Protein AF-A0A926T3R6-F1 (afdb_monomer_lite)

Foldseek 3Di:
DDPPDDDDDPPDDDDPVRVVVVVCVVVVVVVVVVCVVVPVCPVPVVVVVVCCCCPVVVDDDDDPVRVQVVCVVVQWHFDDWADDPDPDIDTDIDGD

Structure (mmCIF, N/CA/C/O backbone):
data_AF-A0A926T3R6-F1
#
_entry.id   AF-A0A926T3R6-F1
#
loop_
_atom_site.group_PDB
_atom_site.id
_atom_site.type_symbol
_atom_site.label_atom_id
_atom_site.label_alt_id
_atom_site.label_comp_id
_atom_site.label_asym_id
_atom_site.label_entity_id
_atom_site.label_seq_id
_atom_site.pdbx_PDB_ins_code
_atom_site.Cartn_x
_atom_site.Cartn_y
_atom_site.Cartn_z
_atom_site.occupancy
_atom_site.B_iso_or_equiv
_atom_site.auth_seq_id
_atom_site.auth_comp_id
_atom_site.auth_asym_id
_atom_site.auth_atom_id
_atom_site.pdbx_PDB_model_num
ATOM 1 N N . MET A 1 1 ? 19.169 -48.819 5.852 1.00 44.41 1 MET A N 1
ATOM 2 C CA . MET A 1 1 ? 20.260 -48.722 4.861 1.00 44.41 1 MET A CA 1
ATOM 3 C C . MET A 1 1 ? 20.505 -47.245 4.605 1.00 44.41 1 MET A C 1
ATOM 5 O O . MET A 1 1 ? 19.850 -46.662 3.754 1.00 44.41 1 MET A O 1
ATOM 9 N N . SER A 1 2 ? 21.368 -46.632 5.414 1.00 41.59 2 SER A N 1
ATOM 10 C CA . SER A 1 2 ? 21.759 -45.226 5.280 1.00 41.59 2 SER A CA 1
ATOM 11 C C . SER A 1 2 ? 23.186 -45.215 4.763 1.00 41.59 2 SER A C 1
ATOM 13 O O . SER A 1 2 ? 24.106 -45.571 5.493 1.00 41.59 2 SER A O 1
ATOM 15 N N . GLN A 1 3 ? 23.358 -44.886 3.485 1.00 47.22 3 GLN A N 1
ATOM 16 C CA . GLN A 1 3 ? 24.679 -44.650 2.918 1.00 47.22 3 GLN A CA 1
ATOM 17 C C . GLN A 1 3 ? 25.165 -43.305 3.461 1.00 47.22 3 GLN A C 1
ATOM 19 O O . GLN A 1 3 ? 24.776 -42.247 2.974 1.00 47.22 3 GLN A O 1
ATOM 24 N N . THR A 1 4 ? 25.950 -43.337 4.535 1.00 45.50 4 THR A N 1
ATOM 25 C CA . THR A 1 4 ? 26.698 -42.170 5.000 1.00 45.50 4 THR A CA 1
ATOM 26 C C . THR A 1 4 ? 27.815 -41.937 3.996 1.00 45.50 4 THR A C 1
ATOM 28 O O . T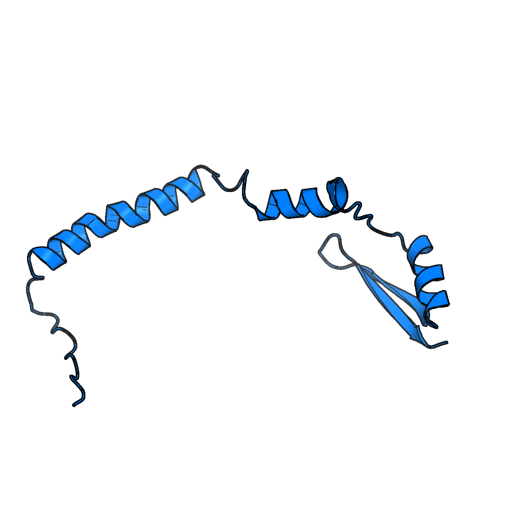HR A 1 4 ? 28.815 -42.651 4.011 1.00 45.50 4 THR A O 1
ATOM 31 N N . ASN A 1 5 ? 27.612 -40.994 3.081 1.00 46.00 5 ASN A N 1
ATOM 32 C CA . ASN A 1 5 ? 28.646 -40.580 2.145 1.00 46.00 5 ASN A CA 1
ATOM 33 C C . ASN A 1 5 ? 29.756 -39.871 2.951 1.00 46.00 5 ASN A C 1
ATOM 35 O O . ASN A 1 5 ? 29.462 -38.839 3.561 1.00 46.00 5 ASN A O 1
ATOM 39 N N . PRO A 1 6 ? 30.980 -40.420 3.057 1.00 53.50 6 PRO A N 1
ATOM 40 C CA . PRO A 1 6 ? 32.036 -39.792 3.842 1.00 53.50 6 PRO A CA 1
ATOM 41 C C . PRO A 1 6 ? 32.459 -38.466 3.193 1.00 53.50 6 PRO A C 1
ATOM 43 O O . PRO A 1 6 ? 32.487 -38.345 1.968 1.00 53.50 6 PRO A O 1
ATOM 46 N N . MET A 1 7 ? 32.769 -37.457 4.012 1.00 51.59 7 MET A N 1
ATOM 47 C CA . MET A 1 7 ? 33.333 -36.194 3.523 1.00 51.59 7 MET A CA 1
ATOM 48 C C . MET A 1 7 ? 34.697 -36.464 2.865 1.00 51.59 7 MET A C 1
ATOM 50 O O . MET A 1 7 ? 35.520 -37.141 3.485 1.00 51.59 7 MET A O 1
ATOM 54 N N . PRO A 1 8 ? 34.956 -35.945 1.651 1.00 56.44 8 PRO A N 1
ATOM 55 C CA . PRO A 1 8 ? 36.218 -36.165 0.962 1.00 56.44 8 PRO A CA 1
ATOM 56 C C . PRO A 1 8 ? 37.380 -35.510 1.721 1.00 56.44 8 PRO A C 1
ATOM 58 O O . PRO A 1 8 ? 37.333 -34.353 2.141 1.00 56.44 8 PRO A O 1
ATOM 61 N N . ASN A 1 9 ? 38.424 -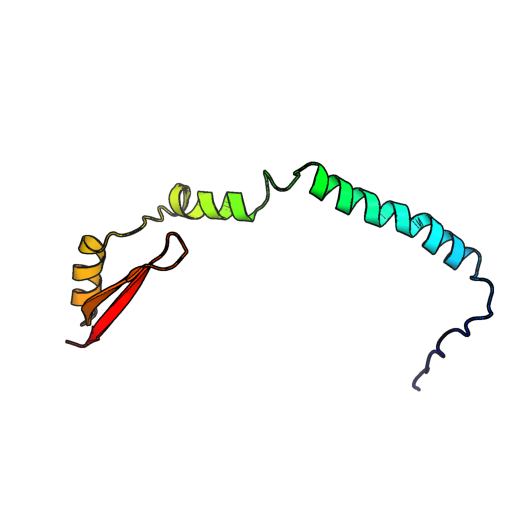36.301 1.911 1.00 56.31 9 ASN A N 1
ATOM 62 C CA . ASN A 1 9 ? 39.684 -36.012 2.580 1.00 56.31 9 ASN A CA 1
ATOM 63 C C . ASN A 1 9 ? 40.514 -35.009 1.755 1.00 56.31 9 ASN A C 1
ATOM 65 O O . ASN A 1 9 ? 40.686 -35.160 0.550 1.00 56.31 9 ASN A O 1
ATOM 69 N N . SER A 1 10 ? 41.084 -33.995 2.416 1.00 59.50 10 SER A N 1
ATOM 70 C CA . SER A 1 10 ? 41.747 -32.825 1.802 1.00 59.50 10 SER A CA 1
ATOM 71 C C . SER A 1 10 ? 43.019 -33.106 0.981 1.00 59.50 10 SER A C 1
ATOM 73 O O . SER A 1 10 ? 43.620 -32.165 0.470 1.00 59.50 10 SER A O 1
ATOM 75 N N . ASN A 1 11 ? 43.447 -34.369 0.868 1.00 57.69 11 ASN A N 1
ATOM 76 C CA . ASN A 1 11 ? 44.691 -34.786 0.206 1.00 57.69 11 ASN A CA 1
ATOM 77 C C . ASN A 1 11 ? 44.459 -35.571 -1.099 1.00 57.69 11 ASN A C 1
ATOM 79 O O . ASN A 1 11 ? 45.408 -36.109 -1.668 1.00 57.69 11 ASN A O 1
ATOM 83 N N . GLU A 1 12 ? 43.220 -35.665 -1.580 1.00 65.88 12 GLU A N 1
ATOM 84 C CA . GLU A 1 12 ? 42.917 -36.338 -2.841 1.00 65.88 12 GLU A CA 1
ATOM 85 C C . GLU A 1 12 ? 43.027 -35.346 -4.001 1.00 65.88 12 GLU A C 1
ATOM 87 O O . GLU A 1 12 ? 42.398 -34.286 -3.997 1.00 65.88 12 GLU A O 1
ATOM 92 N N . THR A 1 13 ? 43.845 -35.679 -5.007 1.00 63.84 13 THR A N 1
ATOM 93 C CA . THR A 1 13 ? 43.807 -34.934 -6.269 1.00 63.84 13 THR A CA 1
ATOM 94 C C . THR A 1 13 ? 42.388 -35.060 -6.832 1.00 63.84 13 THR A C 1
ATOM 96 O O . THR A 1 13 ? 41.885 -36.180 -6.958 1.00 63.84 13 THR A O 1
ATOM 99 N N . PRO A 1 14 ? 41.699 -33.942 -7.116 1.00 71.75 14 PRO A N 1
ATOM 100 C CA . PRO A 1 14 ? 40.325 -33.995 -7.587 1.00 71.75 14 PRO A CA 1
ATOM 101 C C . PRO A 1 14 ? 40.252 -34.846 -8.854 1.00 71.75 14 PRO A C 1
ATOM 103 O O . PRO A 1 14 ? 41.114 -34.735 -9.727 1.00 71.75 14 PRO A O 1
ATOM 106 N N . THR A 1 15 ? 39.235 -35.704 -8.966 1.00 82.62 15 THR A N 1
ATOM 107 C CA . THR A 1 15 ? 39.061 -36.539 -10.163 1.00 82.62 15 THR A CA 1
ATOM 108 C C . THR A 1 15 ? 39.051 -35.661 -11.420 1.00 82.62 15 THR A C 1
ATOM 110 O O . THR A 1 15 ? 38.604 -34.513 -11.348 1.00 82.62 15 THR A O 1
ATOM 113 N N . PRO A 1 16 ? 39.474 -36.156 -12.597 1.00 82.56 16 PRO A N 1
ATOM 114 C CA . PRO A 1 16 ? 39.450 -35.361 -13.827 1.00 82.56 16 PRO A CA 1
ATOM 115 C C . PRO A 1 16 ? 38.087 -34.705 -14.095 1.00 82.56 16 PRO A C 1
ATOM 117 O O . PRO A 1 16 ? 38.022 -33.579 -14.577 1.00 82.56 16 PRO A O 1
ATOM 120 N N . MET A 1 17 ? 36.992 -35.362 -13.699 1.00 78.12 17 MET A N 1
ATOM 121 C CA . MET A 1 17 ? 35.644 -34.798 -13.760 1.00 78.12 17 MET A CA 1
ATOM 122 C C . MET A 1 17 ? 35.412 -33.678 -12.738 1.00 78.12 17 MET A C 1
ATOM 124 O O . MET A 1 17 ? 34.839 -32.657 -13.100 1.00 78.12 17 MET A O 1
ATOM 128 N N . ALA A 1 18 ? 35.888 -33.810 -11.498 1.00 75.69 18 ALA A N 1
ATOM 129 C CA . ALA A 1 18 ? 35.851 -32.727 -10.513 1.00 75.69 18 ALA A CA 1
ATOM 130 C C . ALA A 1 18 ? 36.738 -31.535 -10.923 1.00 75.69 18 ALA A C 1
ATOM 132 O O . ALA A 1 18 ? 36.331 -30.389 -10.752 1.00 75.69 18 ALA A O 1
ATOM 133 N N . MET A 1 19 ? 37.906 -31.780 -11.529 1.00 77.00 19 MET A N 1
ATOM 134 C CA . MET A 1 19 ? 38.738 -30.729 -12.130 1.00 77.00 19 MET A CA 1
ATOM 135 C C . MET A 1 19 ? 38.010 -30.038 -13.287 1.00 77.00 19 MET A C 1
ATOM 137 O O . MET A 1 19 ? 37.984 -28.812 -13.331 1.00 77.00 19 MET A O 1
ATOM 141 N N . MET A 1 20 ? 37.363 -30.794 -14.180 1.00 77.75 20 MET A N 1
ATOM 142 C CA . MET A 1 20 ? 36.540 -30.233 -15.258 1.00 77.75 20 MET A CA 1
ATOM 143 C C . MET A 1 20 ? 35.360 -29.418 -14.718 1.00 77.75 20 MET A C 1
ATOM 145 O O . MET A 1 20 ? 35.109 -28.328 -15.225 1.00 77.75 20 MET A O 1
ATOM 149 N N . GLN A 1 21 ? 34.691 -29.883 -13.656 1.00 73.62 21 GLN A N 1
ATOM 150 C CA . GLN A 1 21 ? 33.636 -29.126 -12.978 1.00 73.62 21 GLN A CA 1
ATOM 151 C C . GLN A 1 21 ? 34.194 -27.810 -12.426 1.00 73.62 21 GLN A C 1
ATOM 153 O O . GLN A 1 21 ? 33.680 -26.761 -12.790 1.00 73.62 21 GLN A O 1
ATOM 158 N N . MET A 1 22 ? 35.310 -27.828 -11.687 1.00 73.56 22 MET A N 1
ATOM 159 C CA . MET A 1 22 ? 35.956 -26.613 -11.161 1.00 73.56 22 MET A CA 1
ATOM 160 C C . MET A 1 22 ? 36.419 -25.631 -12.250 1.00 73.56 22 MET A C 1
ATOM 162 O O . MET A 1 22 ? 36.2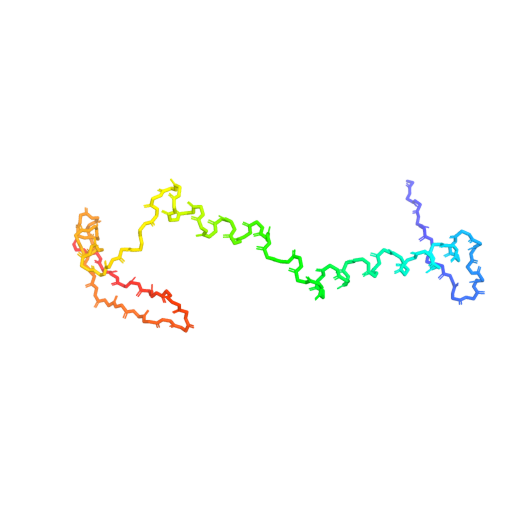28 -24.425 -12.102 1.00 73.56 22 MET A O 1
ATOM 166 N N . ILE A 1 23 ? 36.982 -26.125 -13.357 1.00 74.88 23 ILE A N 1
ATOM 167 C CA . ILE A 1 23 ? 37.377 -25.305 -14.516 1.00 74.88 23 ILE A CA 1
ATOM 168 C C . ILE A 1 23 ? 36.136 -24.696 -15.193 1.00 74.88 23 ILE A C 1
ATOM 170 O O . ILE A 1 23 ? 36.155 -23.532 -15.599 1.00 74.88 23 ILE A O 1
ATOM 174 N N . SER A 1 24 ? 35.037 -25.452 -15.276 1.00 67.06 24 SER A N 1
ATOM 175 C CA . SER A 1 24 ? 33.778 -25.000 -15.880 1.00 67.06 24 SER A CA 1
ATOM 176 C C . SER A 1 24 ? 32.956 -24.072 -14.975 1.00 67.06 24 SER A C 1
ATOM 178 O O . SER A 1 24 ? 32.242 -23.214 -15.489 1.00 67.06 24 SER A O 1
ATOM 180 N N . SER A 1 25 ? 33.107 -24.149 -13.644 1.00 60.94 25 SER A N 1
ATOM 181 C CA . SER A 1 25 ? 32.361 -23.328 -12.676 1.00 60.94 25 SER A CA 1
ATOM 182 C C . SER A 1 25 ? 32.527 -21.829 -12.929 1.00 60.94 25 SER A C 1
ATOM 184 O O . SER A 1 25 ? 31.597 -21.049 -12.722 1.00 60.94 25 SER A O 1
ATOM 186 N N . ARG A 1 26 ? 33.688 -21.407 -13.453 1.00 64.81 26 ARG A N 1
ATOM 187 C CA . ARG A 1 26 ? 33.943 -20.007 -13.822 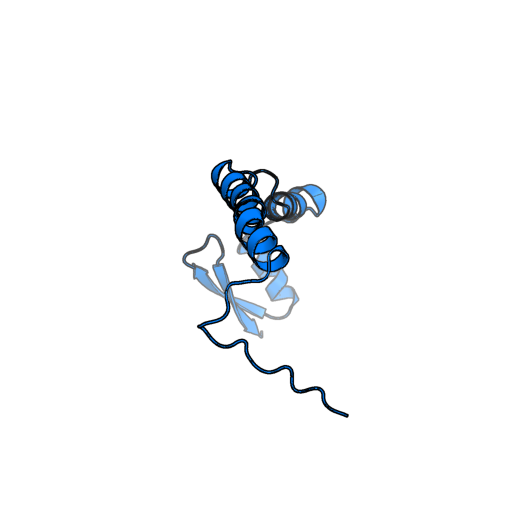1.00 64.81 26 ARG A CA 1
ATOM 188 C C . ARG A 1 26 ? 32.987 -19.502 -14.913 1.00 64.81 26 ARG A C 1
ATOM 190 O O . ARG A 1 26 ? 32.608 -18.331 -14.875 1.00 64.81 26 ARG A O 1
ATOM 19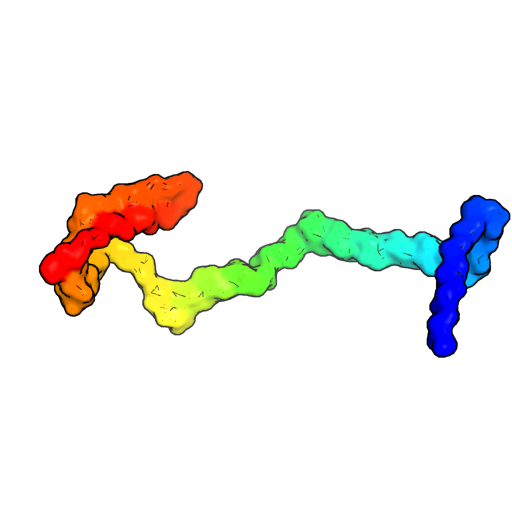7 N N . TRP A 1 27 ? 32.571 -20.374 -15.834 1.00 63.22 27 TRP A N 1
ATOM 198 C CA . TRP A 1 27 ? 31.711 -20.063 -16.983 1.00 63.22 27 TRP A CA 1
ATOM 199 C C . TRP A 1 27 ? 30.226 -19.966 -16.623 1.00 63.22 27 TRP A C 1
ATOM 201 O O . TRP A 1 27 ? 29.457 -19.416 -17.401 1.00 63.22 27 TRP A O 1
ATOM 211 N N . VAL A 1 28 ? 29.825 -20.433 -15.437 1.00 64.69 28 VAL A N 1
ATOM 212 C CA . VAL A 1 28 ? 28.454 -20.269 -14.925 1.00 64.69 28 VAL A CA 1
ATOM 213 C C . VAL A 1 28 ? 28.324 -18.985 -14.094 1.00 64.69 28 VAL A C 1
ATOM 215 O O . VAL A 1 28 ? 27.289 -18.326 -14.137 1.00 64.69 28 VAL A O 1
ATOM 218 N N . SER A 1 29 ? 29.382 -18.565 -13.386 1.00 65.06 29 SER A N 1
ATOM 219 C CA . SER A 1 29 ? 29.353 -17.338 -12.567 1.00 65.06 29 SER A CA 1
ATOM 220 C C . SER A 1 29 ? 29.559 -16.042 -13.359 1.00 65.06 29 SER A C 1
ATOM 222 O O . SER A 1 29 ? 28.977 -15.017 -13.011 1.00 65.06 29 SER A O 1
ATOM 224 N N . GLN A 1 30 ? 30.391 -16.053 -14.406 1.00 66.31 30 GLN A N 1
ATOM 225 C CA . GLN A 1 30 ? 30.671 -14.855 -15.212 1.00 66.31 30 GLN A CA 1
ATOM 226 C C . GLN A 1 30 ? 29.429 -14.284 -15.921 1.00 66.31 30 GLN A C 1
ATOM 228 O O . GLN A 1 30 ? 29.238 -13.076 -15.831 1.00 66.31 30 GLN A O 1
ATOM 233 N N . PRO A 1 31 ? 28.544 -15.089 -16.541 1.00 66.62 31 PRO A N 1
ATOM 234 C CA . PRO A 1 31 ? 27.331 -14.575 -17.178 1.00 66.62 31 PRO A CA 1
ATOM 235 C C . PRO A 1 31 ? 26.369 -13.913 -16.191 1.00 66.62 31 PRO A C 1
ATOM 237 O O . PRO A 1 31 ? 25.768 -12.899 -16.521 1.00 66.62 31 PRO A O 1
ATOM 240 N N . LEU A 1 32 ? 26.259 -14.444 -14.968 1.00 64.88 32 LEU A N 1
ATOM 241 C CA . LEU A 1 32 ? 25.395 -13.870 -13.934 1.00 64.88 32 LEU A CA 1
ATOM 242 C C . LEU A 1 32 ? 25.925 -12.510 -13.452 1.00 64.88 32 LEU A C 1
ATOM 244 O O . LEU A 1 32 ? 25.160 -11.567 -13.273 1.00 64.88 32 LEU A O 1
ATOM 248 N N . TYR A 1 33 ? 27.247 -12.402 -13.294 1.00 66.69 33 TYR A N 1
ATOM 249 C CA . TYR A 1 33 ? 27.913 -11.154 -12.925 1.00 66.69 33 TYR A CA 1
ATOM 250 C C . TYR A 1 33 ? 27.858 -10.119 -14.058 1.00 66.69 33 TYR A C 1
ATOM 252 O O . TYR A 1 33 ? 27.544 -8.961 -13.818 1.00 66.69 33 TYR A O 1
ATOM 260 N N . VAL A 1 34 ? 28.089 -10.543 -15.304 1.00 64.75 34 VAL A N 1
ATOM 261 C CA . VAL A 1 34 ? 28.027 -9.680 -16.492 1.00 64.75 34 VAL A CA 1
ATOM 262 C C . VAL A 1 34 ? 26.595 -9.218 -16.770 1.00 64.75 34 VAL A C 1
ATOM 264 O O . VAL A 1 34 ? 26.409 -8.066 -17.124 1.00 64.75 34 VAL A O 1
ATOM 267 N N . ALA A 1 35 ? 25.569 -10.045 -16.554 1.00 64.25 35 ALA A N 1
ATOM 268 C CA . ALA A 1 35 ? 24.172 -9.621 -16.685 1.00 64.25 35 ALA A CA 1
ATOM 269 C C . ALA A 1 35 ? 23.772 -8.562 -15.638 1.00 64.25 35 ALA A C 1
ATOM 271 O O . ALA A 1 35 ? 23.018 -7.639 -15.952 1.00 64.25 35 ALA A O 1
ATOM 272 N N . ALA A 1 36 ? 24.299 -8.673 -14.414 1.00 64.56 36 ALA A N 1
ATOM 273 C CA . ALA A 1 36 ? 24.114 -7.668 -13.369 1.00 64.56 36 ALA A CA 1
ATOM 274 C C . ALA A 1 36 ? 24.872 -6.362 -13.681 1.00 64.56 36 ALA A C 1
ATOM 276 O O . ALA A 1 36 ? 24.298 -5.284 -13.547 1.00 64.56 36 ALA A O 1
ATOM 277 N N . GLU A 1 37 ? 26.120 -6.462 -14.151 1.00 67.75 37 GLU A N 1
ATOM 278 C CA . GLU A 1 37 ? 26.974 -5.324 -14.529 1.00 67.75 37 GLU A CA 1
ATOM 279 C C . GLU A 1 37 ? 26.464 -4.597 -15.788 1.00 67.75 37 GLU A C 1
ATOM 281 O O . GLU A 1 37 ? 26.491 -3.373 -15.860 1.00 67.75 37 GLU A O 1
ATOM 286 N N . LEU A 1 38 ? 25.932 -5.339 -16.769 1.00 64.31 38 LEU A N 1
ATOM 287 C CA . LEU A 1 38 ? 25.325 -4.807 -17.999 1.00 64.31 38 LEU A CA 1
ATOM 288 C C . LEU A 1 38 ? 23.927 -4.214 -17.779 1.00 64.31 38 LEU A C 1
ATOM 290 O O . LEU A 1 38 ? 23.272 -3.831 -18.747 1.00 64.31 38 LEU A O 1
ATOM 294 N N . GLY A 1 39 ? 23.438 -4.157 -16.537 1.00 54.81 39 GLY A N 1
ATOM 295 C CA . GLY A 1 39 ? 22.169 -3.505 -16.244 1.00 54.81 39 GLY A CA 1
ATOM 296 C C . GLY A 1 39 ? 20.961 -4.193 -16.881 1.00 54.81 39 GLY A C 1
ATOM 297 O O . GLY A 1 39 ? 19.947 -3.536 -17.112 1.00 54.81 39 GLY A O 1
ATOM 298 N N . MET A 1 40 ? 20.984 -5.521 -17.083 1.00 55.75 40 MET A N 1
ATOM 299 C CA . MET A 1 40 ? 19.801 -6.316 -17.484 1.00 55.75 40 MET A CA 1
ATOM 300 C C . MET A 1 40 ? 18.706 -6.368 -16.386 1.00 55.75 40 MET A C 1
ATOM 302 O O . MET A 1 40 ? 17.954 -7.328 -16.260 1.00 55.75 40 MET A O 1
ATOM 306 N N . ASN A 1 41 ? 18.624 -5.322 -15.568 1.00 55.22 41 ASN A N 1
ATOM 307 C CA . ASN A 1 41 ? 17.595 -5.005 -14.590 1.00 55.22 41 ASN A CA 1
ATOM 308 C C . ASN A 1 41 ? 16.554 -4.016 -15.170 1.00 55.22 41 ASN A C 1
ATOM 310 O O . ASN A 1 41 ? 15.529 -3.750 -14.544 1.00 55.22 41 ASN A O 1
ATOM 314 N N . GLU A 1 42 ? 16.786 -3.445 -16.361 1.00 54.22 42 GLU A N 1
ATOM 315 C CA . GLU A 1 42 ? 15.861 -2.470 -16.968 1.00 54.22 42 GLU A CA 1
ATOM 316 C C . GLU A 1 42 ? 14.497 -3.073 -17.339 1.00 54.22 42 GLU A C 1
ATOM 318 O O . GLU A 1 42 ? 13.478 -2.406 -17.181 1.00 54.22 42 GLU A O 1
ATOM 323 N N . ALA A 1 43 ? 14.453 -4.358 -17.706 1.00 53.25 43 ALA A N 1
ATOM 324 C CA . ALA A 1 43 ? 13.219 -5.119 -17.929 1.00 53.25 43 ALA A CA 1
ATOM 325 C C . ALA A 1 43 ? 12.902 -6.079 -16.768 1.00 53.25 43 ALA A C 1
ATOM 327 O O . ALA A 1 43 ? 12.295 -7.132 -16.967 1.00 53.25 43 ALA A O 1
ATOM 328 N N . PHE A 1 44 ? 13.353 -5.773 -15.548 1.00 58.94 44 PHE A N 1
ATOM 329 C CA . PHE A 1 44 ? 12.997 -6.596 -14.399 1.00 58.94 44 PHE A CA 1
ATOM 330 C C . PHE A 1 44 ? 11.479 -6.567 -14.207 1.00 58.94 44 PHE A C 1
ATOM 332 O O . PHE A 1 44 ? 10.883 -5.491 -14.137 1.00 58.94 44 PHE A O 1
ATOM 3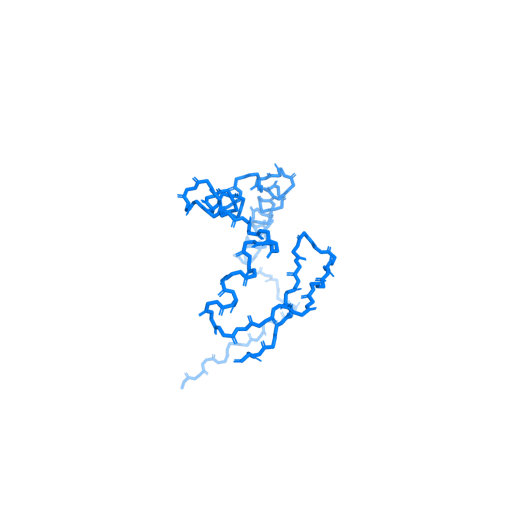39 N N . MET A 1 45 ? 10.863 -7.748 -14.093 1.00 59.62 45 MET A N 1
ATOM 340 C CA . MET A 1 45 ? 9.415 -7.913 -13.905 1.00 59.62 45 MET A CA 1
ATOM 341 C C . MET A 1 45 ? 8.854 -6.990 -12.818 1.00 59.62 45 MET A C 1
ATOM 343 O O . MET A 1 45 ? 7.754 -6.485 -12.974 1.00 59.62 45 MET A O 1
ATOM 347 N N . GLY A 1 46 ? 9.621 -6.691 -11.764 1.00 61.41 46 GLY A N 1
ATOM 348 C CA . GLY A 1 46 ? 9.202 -5.749 -10.722 1.00 61.41 46 GLY A CA 1
ATOM 349 C C . GLY A 1 46 ? 8.901 -4.332 -11.230 1.00 61.41 46 GLY A C 1
ATOM 350 O O . GLY A 1 46 ? 7.935 -3.736 -10.777 1.00 61.41 46 GLY A O 1
ATOM 351 N N . LYS A 1 47 ? 9.658 -3.809 -12.207 1.00 61.88 47 LYS A N 1
ATOM 352 C CA . LYS A 1 47 ? 9.380 -2.497 -12.826 1.00 61.88 47 LYS A CA 1
ATOM 353 C C . LYS A 1 47 ? 8.127 -2.539 -13.698 1.00 61.88 47 LYS A C 1
ATOM 355 O O . LYS A 1 47 ? 7.370 -1.578 -13.736 1.00 61.88 47 LYS A O 1
ATOM 360 N N . LEU A 1 48 ? 7.912 -3.658 -14.393 1.00 61.62 48 LEU A N 1
ATOM 361 C CA . LEU A 1 48 ? 6.707 -3.866 -15.194 1.00 61.62 48 LEU A CA 1
ATOM 362 C C . LEU A 1 48 ? 5.466 -4.002 -14.306 1.00 61.62 48 LEU A C 1
ATOM 364 O O . LEU A 1 48 ? 4.441 -3.431 -14.646 1.00 61.62 48 LEU A O 1
ATOM 368 N N . VAL A 1 49 ? 5.574 -4.673 -13.156 1.00 62.59 49 VAL A N 1
ATOM 369 C CA . VAL A 1 49 ? 4.501 -4.781 -12.152 1.00 62.59 49 VAL A CA 1
ATOM 370 C C . VAL A 1 49 ? 4.200 -3.420 -11.507 1.00 62.59 49 VAL A C 1
ATOM 372 O O . VAL A 1 49 ? 3.034 -3.071 -11.350 1.00 62.59 49 VAL A O 1
ATOM 375 N N . ASP A 1 50 ? 5.219 -2.614 -11.194 1.00 66.75 50 ASP A N 1
ATOM 376 C CA . ASP A 1 50 ? 5.038 -1.264 -10.627 1.00 66.75 50 ASP A CA 1
ATOM 377 C C . ASP A 1 50 ? 4.300 -0.310 -11.586 1.00 66.75 50 ASP A C 1
ATOM 379 O O . ASP A 1 50 ? 3.531 0.539 -11.151 1.00 66.75 50 ASP A O 1
ATOM 383 N N . LEU A 1 51 ? 4.474 -0.491 -12.901 1.00 63.28 51 LEU A N 1
ATOM 384 C CA . LEU A 1 51 ? 3.736 0.229 -13.947 1.00 63.28 51 LEU A CA 1
ATOM 385 C C . LEU A 1 51 ? 2.370 -0.397 -14.266 1.00 63.28 51 LEU A C 1
ATOM 387 O O . LEU A 1 51 ? 1.412 0.330 -14.521 1.00 63.28 51 LEU A O 1
ATOM 391 N N . GLU A 1 52 ? 2.251 -1.725 -14.248 1.00 66.38 52 GLU A N 1
ATOM 392 C CA . GLU A 1 52 ? 0.991 -2.446 -14.469 1.00 66.38 52 GLU A CA 1
ATOM 393 C C . GLU A 1 52 ? -0.079 -2.012 -13.458 1.00 66.38 52 GLU A C 1
ATOM 395 O O . GLU A 1 52 ? -1.225 -1.760 -13.836 1.00 66.38 52 GLU A O 1
ATOM 400 N N . MET A 1 53 ? 0.290 -1.870 -12.184 1.00 65.38 53 MET A N 1
ATOM 401 C CA . MET A 1 53 ? -0.650 -1.536 -11.112 1.00 65.38 53 MET A CA 1
ATOM 402 C C . MET A 1 53 ? -1.390 -0.198 -11.340 1.00 65.38 53 MET A C 1
ATOM 404 O O . MET A 1 53 ? -2.624 -0.198 -11.330 1.00 65.38 53 MET A O 1
ATOM 408 N N . PRO A 1 54 ? -0.723 0.943 -11.601 1.00 60.53 54 PRO A N 1
ATOM 409 C CA . PRO A 1 54 ? -1.413 2.185 -11.934 1.00 60.53 54 PRO A CA 1
ATOM 410 C C . PRO A 1 54 ? -1.979 2.210 -13.362 1.00 60.53 54 PRO A C 1
ATOM 412 O O . PRO A 1 54 ? -3.075 2.733 -13.562 1.00 60.53 54 PRO A O 1
ATOM 415 N N . VAL A 1 55 ? -1.278 1.651 -14.360 1.00 67.44 55 VAL A N 1
ATOM 416 C CA . VAL A 1 55 ? -1.635 1.829 -15.784 1.00 67.44 55 VAL A CA 1
ATOM 417 C C . VAL A 1 55 ? -2.711 0.851 -16.258 1.00 67.44 55 VAL A C 1
ATOM 419 O O . VAL A 1 55 ? -3.593 1.240 -17.020 1.00 67.44 55 VAL A O 1
ATOM 422 N N . ILE A 1 56 ? -2.650 -0.410 -15.830 1.00 62.88 56 ILE A N 1
ATOM 423 C CA . ILE A 1 56 ? -3.540 -1.483 -16.298 1.00 62.88 56 ILE A CA 1
ATOM 424 C C . ILE A 1 56 ? -4.650 -1.752 -15.278 1.00 62.88 56 ILE A C 1
ATOM 426 O O . ILE A 1 56 ? -5.817 -1.820 -15.658 1.00 62.88 56 ILE A O 1
ATOM 430 N N . ALA A 1 57 ? -4.321 -1.852 -13.986 1.00 63.75 57 ALA A N 1
ATOM 431 C CA . ALA A 1 57 ? -5.318 -2.079 -12.932 1.00 63.75 57 ALA A CA 1
ATOM 432 C C . ALA A 1 57 ? -6.020 -0.787 -12.460 1.00 63.75 57 ALA A C 1
ATOM 434 O O . ALA A 1 57 ? -6.966 -0.847 -11.672 1.00 63.75 57 ALA A O 1
ATOM 435 N N . GLY A 1 58 ? -5.587 0.384 -12.948 1.00 64.19 58 GLY A N 1
ATOM 436 C CA . GLY A 1 58 ? -6.161 1.681 -12.581 1.00 64.19 58 GLY A CA 1
ATOM 437 C C . GLY A 1 58 ? -5.875 2.081 -11.131 1.00 64.19 58 GLY A C 1
ATOM 438 O O . GLY A 1 58 ? -6.652 2.829 -10.533 1.00 64.19 58 GLY A O 1
ATOM 439 N N . GLY A 1 59 ? -4.792 1.559 -10.545 1.00 65.06 59 GLY A N 1
ATOM 440 C CA . GLY A 1 59 ? -4.343 1.903 -9.204 1.00 65.06 59 GLY A CA 1
ATOM 441 C C . GLY A 1 59 ? -4.100 3.406 -9.083 1.00 65.06 59 GLY A C 1
ATOM 442 O O . GLY A 1 59 ? -3.244 3.970 -9.756 1.00 65.06 59 GLY A O 1
ATOM 443 N N . ARG A 1 60 ? -4.872 4.071 -8.223 1.00 68.25 60 ARG A N 1
ATOM 444 C CA . ARG A 1 60 ? -4.685 5.487 -7.894 1.00 68.25 60 ARG A CA 1
ATOM 445 C C . ARG A 1 60 ? -4.235 5.593 -6.449 1.00 68.25 60 ARG A C 1
ATOM 447 O O . ARG A 1 60 ? -4.906 5.070 -5.555 1.00 68.25 60 ARG A O 1
ATOM 454 N N . GLU A 1 61 ? -3.129 6.291 -6.231 1.00 74.62 61 GLU A N 1
ATOM 455 C CA . GLU A 1 61 ? -2.757 6.743 -4.896 1.00 74.62 61 GLU A CA 1
ATOM 456 C C . GLU A 1 61 ? -3.828 7.726 -4.416 1.00 74.62 61 GLU A C 1
ATOM 458 O O . GLU A 1 61 ? -4.106 8.734 -5.068 1.00 74.62 61 GLU A O 1
ATOM 463 N N . ARG A 1 62 ? -4.505 7.372 -3.320 1.00 85.06 62 ARG A N 1
ATOM 464 C CA . ARG A 1 62 ? -5.571 8.187 -2.734 1.00 85.06 62 ARG A CA 1
ATOM 465 C C . ARG A 1 62 ? -4.966 9.209 -1.786 1.00 85.06 62 ARG A C 1
ATOM 467 O O . ARG A 1 62 ? -4.113 8.884 -0.963 1.00 85.06 62 ARG A O 1
ATOM 474 N N . THR A 1 63 ? -5.449 10.433 -1.891 1.00 88.06 63 THR A N 1
ATOM 475 C CA . THR A 1 63 ? -5.120 11.528 -0.981 1.00 88.06 63 THR A CA 1
ATOM 476 C C . THR A 1 63 ? -5.800 11.337 0.375 1.00 88.06 63 THR A C 1
ATOM 478 O O . THR A 1 63 ? -6.768 10.587 0.508 1.00 88.06 63 THR A O 1
ATOM 481 N N . GLU A 1 64 ? -5.339 12.065 1.393 1.00 87.88 64 GLU A N 1
ATOM 482 C CA . GLU A 1 64 ? -6.003 12.125 2.702 1.00 87.88 64 GLU A CA 1
ATOM 483 C C . GLU A 1 64 ? -7.508 12.417 2.573 1.00 87.88 64 GLU A C 1
ATOM 485 O O . GLU A 1 64 ? -8.337 11.732 3.175 1.00 87.88 64 GLU A O 1
ATOM 490 N N . THR A 1 65 ? -7.867 13.408 1.754 1.00 90.31 65 THR A N 1
ATOM 491 C CA . THR A 1 65 ? -9.257 13.831 1.541 1.00 90.31 65 THR A CA 1
ATOM 492 C C . THR A 1 65 ? -10.114 12.717 0.944 1.00 90.31 65 THR A C 1
ATOM 494 O O . THR A 1 65 ? -11.304 12.642 1.234 1.00 90.31 65 THR A O 1
ATOM 497 N N . GLU A 1 66 ? -9.522 11.830 0.143 1.00 91.69 66 GLU A N 1
ATOM 498 C CA . GLU A 1 66 ? -10.201 10.658 -0.419 1.00 91.69 66 GLU A CA 1
ATOM 499 C C . GLU A 1 66 ? -10.280 9.494 0.583 1.00 91.69 66 GLU A C 1
ATOM 501 O O . GLU A 1 66 ? -11.229 8.712 0.532 1.00 91.69 66 GLU A O 1
ATOM 506 N N . TYR A 1 67 ? -9.336 9.387 1.524 1.00 92.25 67 TYR A N 1
ATOM 507 C CA . TYR A 1 67 ? -9.362 8.370 2.581 1.00 92.25 67 TYR A CA 1
ATOM 508 C C . TYR A 1 67 ? -10.356 8.677 3.701 1.00 92.25 67 TYR A C 1
ATOM 510 O O . TYR A 1 67 ? -11.001 7.756 4.199 1.00 92.25 67 TYR A O 1
ATOM 518 N N . ARG A 1 68 ? -10.530 9.949 4.079 1.00 92.81 68 ARG A N 1
ATOM 519 C CA . ARG A 1 68 ? -11.479 10.363 5.129 1.00 92.81 68 ARG A CA 1
ATOM 520 C C . ARG A 1 68 ? -12.904 9.807 4.942 1.00 92.81 68 ARG A C 1
ATOM 522 O O . ARG A 1 68 ? -13.405 9.199 5.886 1.00 92.81 68 ARG A O 1
ATOM 529 N N . PRO A 1 69 ? -13.567 9.938 3.775 1.00 94.88 69 PRO A N 1
ATOM 530 C CA . PRO A 1 69 ? -14.908 9.384 3.588 1.00 94.88 69 PRO A CA 1
ATOM 531 C C . PRO A 1 69 ? -14.930 7.848 3.569 1.00 94.88 69 PRO A C 1
ATOM 533 O O . PRO A 1 69 ? -15.920 7.262 3.996 1.00 94.88 69 PRO A O 1
ATOM 536 N N . LEU A 1 70 ? -13.859 7.185 3.116 1.00 93.75 70 LEU A N 1
ATOM 537 C CA . LEU A 1 70 ? -13.767 5.719 3.119 1.00 93.75 70 LEU A CA 1
ATOM 538 C C . LEU A 1 70 ? -13.644 5.163 4.540 1.00 93.75 70 LEU A C 1
ATOM 540 O O . LEU A 1 70 ? -14.333 4.207 4.886 1.00 93.75 70 LEU A O 1
ATOM 544 N N . LEU A 1 71 ? -12.796 5.787 5.360 1.00 94.06 71 LEU A N 1
ATOM 545 C CA . LEU A 1 71 ? -12.651 5.442 6.772 1.00 94.06 71 LEU A CA 1
ATOM 546 C C . LEU A 1 71 ? -13.947 5.736 7.529 1.00 94.06 71 LEU A C 1
ATOM 548 O O . LEU A 1 71 ? -14.433 4.866 8.245 1.00 94.06 71 LEU A O 1
ATOM 552 N N . GLY A 1 72 ? -14.576 6.887 7.270 1.00 95.75 72 GLY A N 1
ATOM 553 C CA . GLY A 1 72 ? -15.873 7.229 7.853 1.00 95.75 72 GLY A CA 1
ATOM 554 C C . GLY A 1 72 ? -16.966 6.214 7.502 1.00 95.75 72 GLY A C 1
ATOM 555 O O . GLY A 1 72 ? -17.691 5.763 8.384 1.00 95.75 72 GLY A O 1
ATOM 556 N N . ALA A 1 73 ? -17.046 5.780 6.240 1.00 96.31 73 ALA A N 1
ATOM 557 C CA . ALA A 1 73 ? -17.980 4.734 5.814 1.00 96.31 73 ALA A CA 1
ATOM 558 C C . ALA A 1 73 ? -17.702 3.369 6.472 1.00 96.31 73 ALA A C 1
ATOM 560 O O . ALA A 1 73 ? -18.618 2.563 6.622 1.00 96.31 73 ALA A O 1
ATOM 561 N N . ALA A 1 74 ? -16.455 3.116 6.875 1.00 95.81 74 ALA A N 1
ATOM 562 C CA . ALA A 1 74 ? -16.043 1.926 7.612 1.00 95.81 74 ALA A CA 1
ATOM 563 C C . ALA A 1 74 ? -16.180 2.065 9.144 1.00 95.81 74 ALA A C 1
ATOM 565 O O . ALA A 1 74 ? -15.870 1.109 9.853 1.00 95.81 74 ALA A O 1
ATOM 566 N N . GLY A 1 75 ? -16.642 3.212 9.659 1.00 97.25 75 GLY A N 1
ATOM 567 C CA . GLY A 1 75 ? -16.789 3.461 11.097 1.00 97.25 75 GLY A CA 1
ATOM 568 C C . GLY A 1 75 ? -15.495 3.883 11.795 1.00 97.25 75 GLY A C 1
ATOM 569 O O . GLY A 1 75 ? -15.317 3.593 12.973 1.00 97.25 75 GLY A O 1
ATOM 570 N N . PHE A 1 76 ? -14.583 4.546 11.082 1.00 97.56 76 PHE A N 1
ATOM 571 C CA . PHE A 1 76 ? -13.329 5.056 11.631 1.00 97.56 76 PHE A CA 1
ATOM 572 C C . PHE A 1 76 ? -13.157 6.556 11.365 1.00 97.56 76 PHE A C 1
ATOM 574 O O . PHE A 1 76 ? -13.407 7.045 10.263 1.00 97.56 76 PHE A O 1
ATOM 581 N N . GLU A 1 77 ? -12.648 7.282 12.356 1.00 96.69 77 GLU A N 1
ATOM 582 C CA . GLU A 1 77 ? -12.203 8.667 12.225 1.00 96.69 77 GLU A CA 1
ATOM 583 C C . GLU A 1 77 ? -10.680 8.717 12.061 1.00 96.69 77 GLU A C 1
ATOM 585 O O . GLU A 1 77 ? -9.936 8.173 12.878 1.00 96.69 77 GLU A O 1
ATOM 590 N N . LEU A 1 78 ? -10.207 9.371 10.996 1.00 95.62 78 LEU A N 1
ATOM 591 C CA . LEU A 1 78 ? -8.780 9.598 10.756 1.00 95.62 78 LEU A CA 1
ATOM 592 C C . LEU A 1 78 ? -8.248 10.638 11.747 1.00 95.62 78 LEU A C 1
ATOM 594 O O . LEU A 1 78 ? -8.649 11.805 11.690 1.00 95.62 78 LEU A O 1
ATOM 598 N N . THR A 1 79 ? -7.305 10.224 12.594 1.00 96.19 79 THR A N 1
ATOM 599 C CA . THR A 1 79 ? -6.724 11.054 13.658 1.00 96.19 79 THR A CA 1
ATOM 600 C C . THR A 1 79 ? -5.356 11.618 13.294 1.00 96.19 79 THR A C 1
ATOM 602 O O . THR A 1 79 ? -5.036 12.727 13.717 1.00 96.19 79 THR A O 1
ATOM 605 N N . ASN A 1 80 ? -4.549 10.889 12.515 1.00 96.00 80 ASN A N 1
ATOM 606 C CA . ASN A 1 80 ? -3.184 11.302 12.196 1.00 96.00 80 ASN A CA 1
ATOM 607 C C . ASN A 1 80 ? -2.654 10.671 10.894 1.00 96.00 80 ASN A C 1
ATOM 609 O O . ASN A 1 80 ? -3.109 9.609 10.465 1.00 96.00 80 ASN A O 1
ATOM 613 N N . ILE A 1 81 ? -1.662 11.325 10.281 1.00 95.38 81 ILE A N 1
ATOM 614 C CA . ILE A 1 81 ? -0.890 10.808 9.143 1.00 95.38 81 ILE A CA 1
ATOM 615 C C . ILE A 1 81 ? 0.591 10.963 9.466 1.00 95.38 81 ILE A C 1
ATOM 617 O O . ILE A 1 81 ? 1.097 12.076 9.597 1.00 95.38 81 ILE A O 1
ATOM 621 N N . VAL A 1 82 ? 1.294 9.838 9.561 1.00 96.38 82 VAL A N 1
ATOM 622 C CA . VAL A 1 82 ? 2.719 9.799 9.893 1.00 96.38 82 VAL A CA 1
ATOM 623 C C . VAL A 1 82 ? 3.533 9.589 8.611 1.00 96.38 82 VAL A C 1
ATOM 625 O O . VAL A 1 82 ? 3.409 8.528 7.987 1.00 96.38 82 VAL A O 1
ATOM 628 N N . PRO A 1 83 ? 4.368 10.562 8.194 1.00 93.44 83 PRO A N 1
ATOM 629 C CA . PRO A 1 83 ? 5.262 10.375 7.057 1.00 93.44 83 PRO A CA 1
ATOM 630 C C . PRO A 1 83 ? 6.361 9.364 7.402 1.00 93.44 83 PRO A C 1
ATOM 632 O O . PRO A 1 83 ? 6.836 9.301 8.537 1.00 93.44 83 PRO A O 1
ATOM 635 N N . THR A 1 84 ? 6.790 8.583 6.411 1.00 92.19 84 THR A N 1
ATOM 636 C CA . THR A 1 84 ? 7.923 7.656 6.552 1.00 92.19 84 THR A CA 1
ATOM 637 C C . THR A 1 84 ? 9.134 8.153 5.758 1.00 92.19 84 THR A C 1
ATOM 639 O O . THR A 1 84 ? 9.049 9.124 5.012 1.00 92.19 84 THR A O 1
ATOM 642 N N . GLN A 1 85 ? 10.273 7.460 5.864 1.00 92.88 85 GLN A N 1
ATOM 643 C CA . GLN A 1 85 ? 11.449 7.717 5.013 1.00 92.88 85 GLN A CA 1
ATOM 644 C C . GLN A 1 85 ? 11.280 7.195 3.570 1.00 92.88 85 GLN A C 1
ATOM 646 O O . GLN A 1 85 ? 12.247 7.132 2.813 1.00 92.88 85 GLN A O 1
ATOM 651 N N . THR A 1 86 ? 10.069 6.783 3.199 1.00 86.69 86 THR A N 1
ATOM 652 C CA . THR A 1 86 ? 9.681 6.347 1.855 1.00 86.69 86 THR A CA 1
ATOM 653 C C . THR A 1 86 ? 8.593 7.286 1.319 1.00 86.69 86 THR A C 1
ATOM 655 O O . THR A 1 86 ? 8.044 8.070 2.090 1.00 86.69 86 THR A O 1
ATOM 658 N N . PRO A 1 87 ? 8.220 7.203 0.031 1.00 80.69 87 PRO A N 1
ATOM 659 C CA . PRO A 1 87 ? 7.082 7.960 -0.500 1.00 80.69 87 PRO A CA 1
ATOM 660 C C . PRO A 1 87 ? 5.721 7.625 0.146 1.00 80.69 87 PRO A C 1
ATOM 662 O O . PRO A 1 87 ? 4.747 8.328 -0.104 1.00 80.69 87 PRO A O 1
ATOM 665 N N . LEU A 1 88 ? 5.633 6.562 0.956 1.00 84.62 88 LEU A N 1
ATOM 666 C CA . LEU A 1 88 ? 4.405 6.133 1.628 1.00 84.62 88 LEU A CA 1
ATOM 667 C C . LEU A 1 88 ? 4.260 6.757 3.025 1.00 84.62 88 LEU A C 1
ATOM 669 O O . LEU A 1 88 ? 5.245 7.024 3.719 1.00 84.62 88 LEU A O 1
ATOM 673 N N . SER A 1 89 ? 3.014 6.890 3.478 1.00 90.81 89 SER A N 1
ATOM 674 C CA . SER A 1 89 ? 2.654 7.374 4.818 1.00 90.81 89 SER A CA 1
ATOM 675 C C . SER A 1 89 ? 1.759 6.369 5.543 1.00 90.81 89 SER A C 1
ATOM 677 O O . SER A 1 89 ? 1.019 5.615 4.909 1.00 90.81 89 SER A O 1
ATOM 679 N N . VAL A 1 90 ? 1.802 6.374 6.876 1.00 93.56 90 VAL A N 1
ATOM 680 C CA . VAL A 1 90 ? 0.907 5.581 7.733 1.00 93.56 90 VAL A CA 1
ATOM 681 C C . VAL A 1 90 ? -0.290 6.438 8.134 1.00 93.56 90 VAL A C 1
ATOM 683 O O . VAL A 1 90 ? -0.111 7.577 8.557 1.00 93.56 90 VAL A O 1
ATOM 686 N N . ILE A 1 91 ? -1.502 5.893 8.017 1.00 94.81 91 ILE A N 1
ATOM 687 C CA . ILE A 1 91 ? -2.738 6.541 8.471 1.00 94.81 91 ILE A CA 1
ATOM 688 C C . ILE A 1 91 ? -3.165 5.902 9.792 1.00 94.81 91 ILE A C 1
ATOM 690 O O . ILE A 1 91 ? -3.346 4.687 9.860 1.00 94.81 91 ILE A O 1
ATOM 694 N N . GLU A 1 92 ? -3.347 6.722 10.823 1.00 96.81 92 GLU A N 1
ATOM 695 C CA . GLU A 1 92 ? -3.885 6.301 12.115 1.00 96.81 92 GLU A CA 1
ATOM 696 C C . GLU A 1 92 ? -5.349 6.740 12.217 1.00 96.81 92 GLU A C 1
ATOM 698 O O . GLU A 1 92 ? -5.706 7.877 11.892 1.00 96.81 92 GLU A O 1
ATOM 703 N N . SER A 1 93 ? -6.211 5.825 12.655 1.00 96.75 93 SER A N 1
ATOM 704 C CA . SER A 1 93 ? -7.640 6.080 12.814 1.00 96.75 93 SER A CA 1
ATOM 705 C C . SER A 1 93 ? -8.208 5.333 14.012 1.00 96.75 93 SER A C 1
ATOM 707 O O . SER A 1 93 ? -7.755 4.232 14.331 1.00 96.75 93 SER A O 1
ATOM 709 N N . VAL A 1 94 ? -9.235 5.898 14.641 1.00 97.69 94 VAL A N 1
ATOM 710 C CA . VAL A 1 94 ? -9.948 5.288 15.773 1.00 97.69 94 VAL A CA 1
ATOM 711 C C . VAL A 1 94 ? -11.381 4.937 15.372 1.00 97.69 94 VAL A C 1
ATOM 713 O O . VAL A 1 94 ? -11.941 5.635 14.529 1.00 97.69 94 VAL A O 1
ATOM 716 N N . PRO A 1 95 ? -11.986 3.869 15.922 1.00 96.75 95 PRO A N 1
ATOM 717 C CA . PRO A 1 95 ? -13.406 3.598 15.712 1.00 96.75 95 PRO A CA 1
ATOM 718 C C . PRO A 1 95 ? -14.279 4.755 16.216 1.00 96.75 95 PRO A C 1
ATOM 720 O O . PRO A 1 95 ? -13.966 5.334 17.261 1.00 96.75 95 PRO A O 1
ATOM 723 N N . VAL A 1 96 ? -15.368 5.045 15.501 1.00 88.12 96 VAL A N 1
ATOM 724 C CA . VAL A 1 96 ? -16.429 5.992 15.902 1.00 88.12 96 VAL A CA 1
ATOM 725 C C . VAL A 1 96 ? -17.709 5.287 16.321 1.00 88.12 96 VAL A C 1
ATOM 727 O O . VAL A 1 96 ? -18.038 4.235 15.727 1.00 88.12 96 VAL A O 1
#

Radius of gyration: 27.88 Å; chains: 1; bounding box: 63×63×34 Å

pLDDT: mean 74.13, std 16.13, range [41.59, 97.69]

Sequence (96 aa):
MSQTNPMPNSNETPTPMAMMQMISSRWVSQPLYVAAELGMNEAFMGKLVDLEMPVIAGGRERTETEYRPLLGAAGFELTNIVPTQTPLSVIESVPV

Secondary structure (DSSP, 8-state):
-----PPPPTTSPPPHHHHHHHHHHHHHHHHHHHHHHTTTTTT-HHHHHHHHHHHTS---PPPHHHHHHHHHHTTEEEEEEEE-SSS-EEEEEEE-